Protein AF-A0A5C6N0I2-F1 (afdb_monomer_lite)

Sequence (112 aa):
MAVLLSQPNLTIRRCTTLNPATLLPTAEEGHQHNCLDEVSTKVLPRPDLNSTPQEPIQPGDYVWVKKFVRKRWNTPRWEGPYQVKAREQWRTLRKRLTACIGPATAEPRRNL

Organism: NCBI:txid433684

Foldseek 3Di:
DDPPPPDPPDDDDDPPPDDPVVPPQDPVNDDDDDPVVVCVVVVDDDPVDDPPDDDDDDQQDFDWDAQPDDPDPPDDGTDDRDGHHDPPPVVVVVVVVVVVCDPDPDDDDDDD

Secondary structure (DSSP, 8-state):
--GGG--TT-------S--GGGGSPPTTSS----HHHHHHHHHSPPTT---PPPPPPPTT-EEEEE-SS-SSTTS-SEEEEEEPPPSTTHHHHHHHHHHT------------

Radius of gyration: 34.79 Å; chains: 1; bounding box: 84×47×81 Å

Structure (mmCIF, N/CA/C/O backbone):
data_AF-A0A5C6N0I2-F1
#
_entry.id   AF-A0A5C6N0I2-F1
#
loop_
_atom_site.group_PDB
_atom_site.id
_atom_site.type_symbol
_atom_site.label_atom_id
_atom_site.label_alt_id
_atom_site.label_comp_id
_atom_site.label_asym_id
_atom_site.label_entity_id
_atom_site.label_seq_id
_atom_site.pdbx_PDB_ins_code
_atom_site.Cartn_x
_atom_site.Cartn_y
_atom_site.Cartn_z
_atom_site.occupancy
_atom_site.B_iso_or_equiv
_atom_site.auth_seq_id
_atom_site.auth_comp_id
_atom_site.auth_asym_id
_atom_site.auth_atom_id
_atom_site.pdbx_PDB_model_num
ATOM 1 N N . MET A 1 1 ? -20.407 2.125 53.741 1.00 44.25 1 MET A N 1
ATOM 2 C CA . MET A 1 1 ? -19.656 3.287 54.266 1.00 44.25 1 MET A CA 1
ATOM 3 C C . MET A 1 1 ? -18.413 3.487 53.408 1.00 44.25 1 MET A C 1
ATOM 5 O O . MET A 1 1 ? -17.631 2.555 53.298 1.00 44.25 1 MET A O 1
ATOM 9 N N . ALA A 1 2 ? -18.269 4.633 52.734 1.00 52.16 2 ALA A N 1
ATOM 10 C CA . ALA A 1 2 ? -17.194 4.898 51.769 1.00 52.16 2 ALA A CA 1
ATOM 11 C C . ALA A 1 2 ? -16.170 5.878 52.368 1.00 52.16 2 ALA A C 1
ATOM 13 O O . ALA A 1 2 ? -16.302 7.088 52.225 1.00 52.16 2 ALA A O 1
ATOM 14 N N . VAL A 1 3 ? -15.175 5.346 53.080 1.00 61.72 3 VAL A N 1
ATOM 15 C CA . VAL A 1 3 ? -14.186 6.138 53.844 1.00 61.72 3 VAL A CA 1
ATOM 16 C C . VAL A 1 3 ? -12.987 6.582 52.980 1.00 61.72 3 VAL A C 1
ATOM 18 O O . VAL A 1 3 ? -12.232 7.466 53.361 1.00 61.72 3 VAL A O 1
ATOM 21 N N . LEU A 1 4 ? -12.830 6.038 51.767 1.00 58.22 4 LEU A N 1
ATOM 22 C CA . LEU A 1 4 ? -11.678 6.317 50.890 1.00 58.22 4 LEU A CA 1
ATOM 23 C C . LEU A 1 4 ? -11.726 7.668 50.149 1.00 58.22 4 LEU A C 1
ATOM 25 O O . LEU A 1 4 ? -10.717 8.075 49.585 1.00 58.22 4 LEU A O 1
ATOM 29 N N . LEU A 1 5 ? -12.866 8.368 50.131 1.00 59.50 5 LEU A N 1
ATOM 30 C CA . LEU A 1 5 ? -13.071 9.555 49.280 1.00 59.50 5 LEU A CA 1
ATOM 31 C C . LEU A 1 5 ? -12.972 10.898 50.031 1.00 59.50 5 LEU A C 1
ATOM 33 O O . LEU A 1 5 ? -13.175 11.940 49.417 1.00 59.50 5 LEU A O 1
ATOM 37 N N . SER A 1 6 ? -12.692 10.895 51.341 1.00 63.66 6 SER A N 1
ATOM 38 C CA . SER A 1 6 ? -12.760 12.092 52.200 1.00 63.66 6 SER A CA 1
ATOM 39 C C . SER A 1 6 ? -11.398 12.656 52.628 1.00 63.66 6 SER A C 1
ATOM 41 O O . SER A 1 6 ? -11.333 13.430 53.582 1.00 63.66 6 SER A O 1
ATOM 43 N N . GLN A 1 7 ? -10.299 12.248 51.987 1.00 77.69 7 GLN A N 1
ATOM 44 C CA . GLN A 1 7 ? -8.968 12.756 52.330 1.00 77.69 7 GLN A CA 1
ATOM 45 C C . GLN A 1 7 ? -8.826 14.228 51.887 1.00 77.69 7 GLN A C 1
ATOM 47 O O . GLN A 1 7 ? -9.093 14.532 50.723 1.00 77.69 7 GLN A O 1
ATOM 52 N N . PRO A 1 8 ? -8.385 15.149 52.769 1.00 73.31 8 PRO A N 1
ATOM 53 C CA . PRO A 1 8 ? -8.402 16.596 52.511 1.00 73.31 8 PRO A CA 1
ATOM 54 C C . PRO A 1 8 ? -7.419 17.048 51.418 1.00 73.31 8 PRO A C 1
AT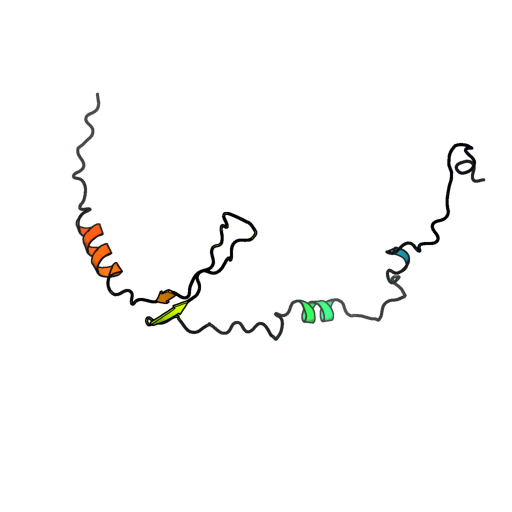OM 56 O O . PRO A 1 8 ? -7.509 18.170 50.929 1.00 73.31 8 PRO A O 1
ATOM 59 N N . ASN A 1 9 ? -6.488 16.181 51.023 1.00 79.69 9 ASN A N 1
ATOM 60 C CA 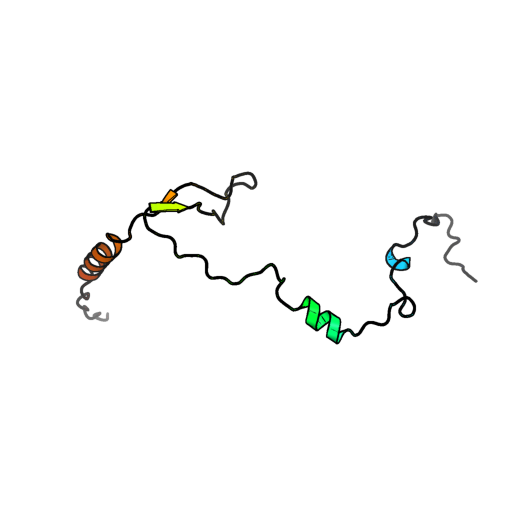. ASN A 1 9 ? -5.484 16.420 49.989 1.00 79.69 9 ASN A CA 1
ATOM 61 C C . ASN A 1 9 ? -5.829 15.788 48.624 1.00 79.69 9 ASN A C 1
ATOM 63 O O . ASN A 1 9 ? -5.001 15.845 47.718 1.00 79.69 9 ASN A O 1
ATOM 67 N N . LEU A 1 10 ? -7.017 15.192 48.454 1.00 75.25 10 LEU A N 1
ATOM 68 C CA . LEU A 1 10 ? -7.466 14.617 47.181 1.00 75.25 10 LEU A CA 1
ATOM 69 C C . LEU A 1 10 ? -8.702 15.355 46.654 1.00 75.25 10 LEU A C 1
ATOM 71 O O . LEU A 1 10 ? -9.770 15.331 47.259 1.00 75.25 10 LEU A O 1
ATOM 75 N N . THR A 1 11 ? -8.580 15.986 45.486 1.00 72.88 11 THR A N 1
ATOM 76 C CA . THR A 1 11 ? -9.696 16.650 44.799 1.00 72.88 11 THR A CA 1
ATOM 77 C C . THR A 1 11 ? -10.280 15.735 43.725 1.00 72.88 11 THR A C 1
ATOM 79 O O . THR A 1 11 ? -9.812 15.670 42.590 1.00 72.88 11 THR A O 1
ATOM 82 N N . ILE A 1 12 ? -11.344 15.012 44.073 1.00 74.62 12 ILE A N 1
ATOM 83 C CA . ILE A 1 12 ? -12.061 14.158 43.120 1.00 74.62 12 ILE A CA 1
ATOM 84 C C . ILE A 1 12 ? -13.021 15.033 42.316 1.00 74.62 12 ILE A C 1
ATOM 86 O O . ILE A 1 12 ? -14.079 15.435 42.800 1.00 74.62 12 ILE A O 1
ATOM 90 N N . ARG A 1 13 ? -12.662 15.338 41.068 1.00 75.69 13 ARG A N 1
ATOM 91 C CA . ARG A 1 13 ? -13.576 15.988 40.123 1.00 75.69 13 ARG A CA 1
ATOM 92 C C . ARG A 1 13 ? -14.322 14.919 39.338 1.00 75.69 13 ARG A C 1
ATOM 94 O O . ARG A 1 13 ? -13.710 14.011 38.783 1.00 75.69 13 ARG A O 1
ATOM 101 N N . ARG A 1 14 ? -15.648 15.037 39.257 1.00 72.56 14 ARG A N 1
ATOM 102 C CA . ARG A 1 14 ? -16.434 14.221 38.327 1.00 72.56 14 ARG A CA 1
ATOM 103 C C . ARG A 1 14 ? -16.140 14.709 36.912 1.00 72.56 14 ARG A C 1
ATOM 105 O O . ARG A 1 14 ? -16.449 15.854 36.587 1.00 72.56 14 ARG A O 1
ATOM 112 N N . CYS A 1 15 ? -15.529 13.863 36.090 1.00 69.56 15 CYS A N 1
ATOM 113 C CA . CYS A 1 15 ? -15.460 14.112 34.657 1.00 69.56 15 CYS A CA 1
ATOM 114 C C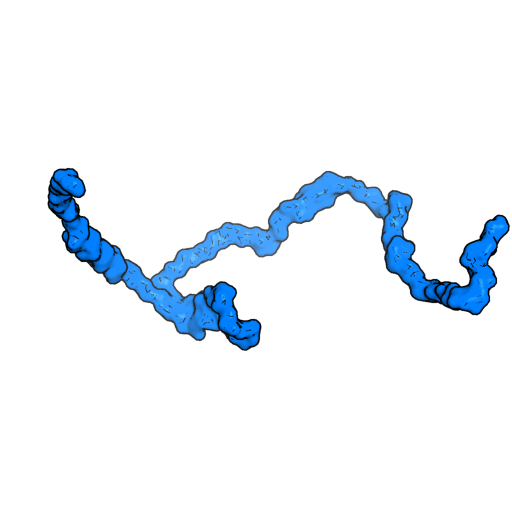 . CYS A 1 15 ? -16.889 14.112 34.102 1.00 69.56 15 CYS A C 1
ATOM 116 O O . CYS A 1 15 ? -17.617 13.138 34.269 1.00 69.56 15 CYS A O 1
ATOM 118 N N . THR A 1 16 ? -17.297 15.214 33.477 1.00 70.44 16 THR A N 1
ATOM 119 C CA . THR A 1 16 ? -18.556 15.305 32.717 1.00 70.44 16 THR A CA 1
ATOM 120 C C . THR A 1 16 ? -18.421 14.686 31.329 1.00 70.44 16 THR A C 1
ATOM 122 O O . THR A 1 16 ? -19.422 14.402 30.676 1.00 70.44 16 THR A O 1
ATOM 125 N N . THR A 1 17 ? -17.184 14.451 30.883 1.00 79.81 17 THR A N 1
ATOM 126 C CA . THR A 1 17 ? -16.878 13.655 29.700 1.00 79.81 17 THR A CA 1
ATOM 127 C C . THR A 1 17 ? -17.287 12.213 29.970 1.00 79.81 17 THR A C 1
ATOM 129 O O . THR A 1 17 ? -16.701 11.547 30.827 1.00 79.81 17 THR A O 1
ATOM 132 N N . LEU A 1 18 ? -18.304 11.743 29.248 1.00 79.06 18 LEU A N 1
ATOM 133 C CA . LEU A 1 18 ? -18.693 10.337 29.244 1.00 79.06 18 LEU A CA 1
ATOM 134 C C . LEU A 1 18 ? -17.471 9.474 28.915 1.00 79.06 18 LEU A C 1
ATOM 136 O O . LEU A 1 18 ? -16.682 9.814 28.030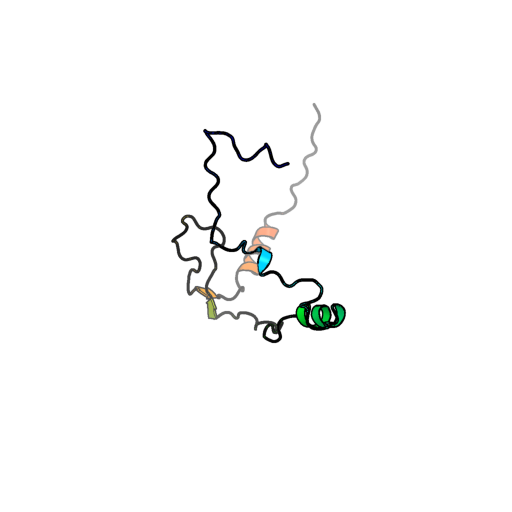 1.00 79.06 18 LEU A O 1
ATOM 140 N N . ASN A 1 19 ? -17.315 8.354 29.621 1.00 77.75 19 ASN A N 1
ATOM 141 C CA . ASN A 1 19 ? -16.302 7.371 29.260 1.00 77.75 19 ASN A CA 1
ATOM 142 C C . ASN A 1 19 ? -16.621 6.887 27.831 1.00 77.75 19 ASN A C 1
ATOM 144 O O . ASN A 1 19 ? -17.735 6.412 27.606 1.00 77.75 19 ASN A O 1
ATOM 148 N N . PRO A 1 20 ? -15.700 6.986 26.861 1.00 82.50 20 PRO A N 1
ATOM 149 C CA . PRO A 1 20 ? -15.964 6.540 25.493 1.00 82.50 20 PRO A CA 1
ATOM 150 C C . PRO A 1 20 ? -16.332 5.050 25.418 1.00 82.50 20 PRO A C 1
ATOM 152 O O . PRO A 1 20 ? -17.066 4.652 24.521 1.00 82.50 20 PRO A O 1
ATOM 155 N N . ALA A 1 21 ? -15.905 4.234 26.391 1.00 80.56 21 ALA A N 1
ATOM 156 C CA . ALA A 1 21 ? -16.298 2.828 26.483 1.00 80.56 21 ALA A CA 1
ATOM 157 C C . ALA A 1 21 ? -17.793 2.626 26.795 1.00 80.56 21 ALA A C 1
ATOM 159 O O . ALA A 1 21 ? -18.329 1.566 26.499 1.00 80.56 21 ALA A O 1
ATOM 160 N N . THR A 1 22 ? -18.480 3.636 27.342 1.00 80.25 22 THR A N 1
ATOM 161 C CA . THR A 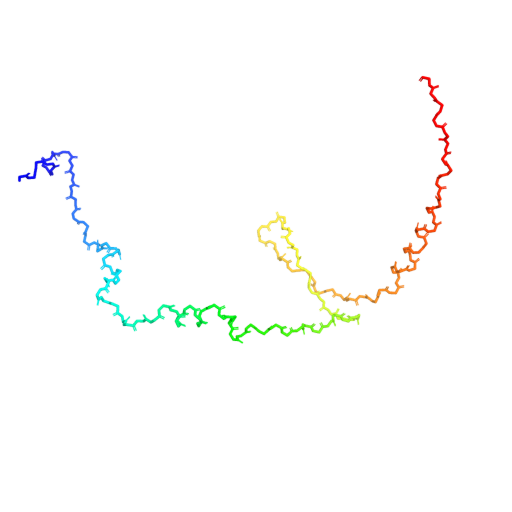1 22 ? -19.939 3.594 27.574 1.00 80.25 22 THR A CA 1
ATOM 162 C C . THR A 1 22 ? -20.751 3.688 26.279 1.00 80.25 22 THR A C 1
ATOM 164 O O . THR A 1 22 ? -21.958 3.506 26.320 1.00 80.25 22 THR A O 1
ATOM 167 N N . LEU A 1 23 ? -20.112 3.990 25.143 1.00 80.31 23 LEU A N 1
ATOM 168 C CA . LEU A 1 23 ? -20.745 3.993 23.819 1.00 80.31 23 LEU A CA 1
ATOM 169 C C . LEU A 1 23 ? -20.537 2.674 23.063 1.00 80.31 23 LEU A C 1
ATOM 171 O O . LEU A 1 23 ? -20.980 2.547 21.923 1.00 80.31 23 LEU A O 1
ATOM 175 N N . LEU A 1 24 ? -19.820 1.713 23.654 1.00 82.06 24 LEU A N 1
ATOM 176 C CA . LEU A 1 24 ? -19.696 0.390 23.061 1.00 82.06 24 LEU A CA 1
ATOM 177 C C . LEU A 1 24 ? -21.047 -0.325 23.184 1.00 82.06 24 LEU A C 1
ATOM 179 O O . LEU A 1 24 ? -21.601 -0.341 24.285 1.00 82.06 24 LEU A O 1
ATOM 183 N N . PRO A 1 25 ? -21.565 -0.922 22.096 1.00 80.19 25 PRO A N 1
ATOM 184 C CA . PRO A 1 25 ? -22.806 -1.676 22.150 1.00 80.19 25 PRO A CA 1
ATOM 185 C C . PRO A 1 25 ? -22.723 -2.762 23.219 1.00 80.19 25 PRO A C 1
ATOM 187 O O . PRO A 1 25 ? -21.750 -3.524 23.276 1.00 80.19 25 PRO A O 1
ATOM 190 N N . THR A 1 26 ? -23.739 -2.831 24.072 1.00 76.56 26 THR A N 1
ATOM 191 C CA . THR A 1 26 ? -23.900 -3.963 24.984 1.00 76.56 26 THR A CA 1
ATOM 192 C C . THR A 1 26 ? -24.267 -5.226 24.193 1.00 76.56 26 THR A C 1
ATOM 194 O O . THR A 1 26 ? -24.705 -5.146 23.047 1.00 76.56 26 THR A O 1
ATOM 197 N N . ALA A 1 27 ? -24.090 -6.416 24.780 1.00 71.44 27 ALA A N 1
ATOM 198 C CA . ALA A 1 27 ? -24.399 -7.684 24.099 1.00 71.44 27 ALA A CA 1
ATOM 199 C C . ALA A 1 27 ? -25.871 -7.792 23.638 1.00 71.44 27 ALA A C 1
ATOM 201 O O . ALA A 1 27 ? -26.172 -8.550 22.721 1.00 71.44 27 ALA A O 1
ATOM 202 N N . GLU A 1 28 ? -26.758 -7.011 24.258 1.00 71.12 28 GLU A N 1
ATOM 203 C CA . GLU A 1 28 ? -28.193 -6.927 23.967 1.00 71.12 28 GLU A CA 1
ATOM 204 C C . GLU A 1 28 ? -28.519 -5.838 22.917 1.00 71.12 28 GLU A C 1
ATOM 206 O O . GLU A 1 28 ? -29.559 -5.896 22.271 1.00 71.12 28 GLU A O 1
ATOM 211 N N . GLU A 1 29 ? -27.625 -4.865 22.693 1.00 71.31 29 GLU A N 1
ATOM 212 C CA . GLU A 1 29 ? -27.783 -3.751 21.732 1.00 71.31 29 GLU A CA 1
ATOM 213 C C . GLU A 1 29 ? -27.179 -4.058 20.347 1.00 71.31 29 GLU A C 1
ATOM 215 O O . GLU A 1 29 ? -26.800 -3.166 19.583 1.00 71.31 29 GLU A O 1
ATOM 220 N N . GLY A 1 30 ? -27.083 -5.341 20.002 1.00 70.00 30 GLY A N 1
ATOM 221 C CA . GLY A 1 30 ? -26.637 -5.809 18.696 1.00 70.00 30 GLY A CA 1
ATOM 222 C C . GLY A 1 30 ? -27.805 -6.114 17.761 1.00 70.00 30 GLY A C 1
ATOM 223 O O . GLY A 1 30 ? -28.830 -6.651 18.170 1.00 70.00 30 GLY A O 1
ATOM 224 N N . HIS A 1 31 ? -27.630 -5.851 16.467 1.00 74.75 31 HIS A N 1
ATOM 225 C CA . HIS A 1 31 ? -28.476 -6.497 15.465 1.00 74.75 31 HIS A CA 1
ATOM 226 C C . HIS A 1 31 ? -28.077 -7.978 15.386 1.00 74.75 31 HIS A C 1
ATOM 228 O O . HIS A 1 31 ? -26.883 -8.300 15.448 1.00 74.75 31 HIS A O 1
ATOM 234 N N . GLN A 1 32 ? -29.057 -8.876 15.244 1.00 78.69 32 GLN A N 1
ATOM 235 C CA . GLN A 1 32 ? -28.794 -10.296 15.015 1.00 78.69 32 GLN A CA 1
ATOM 236 C C . GLN A 1 32 ? -27.924 -10.434 13.760 1.00 78.69 32 GLN A C 1
ATOM 238 O O . GLN A 1 32 ? -28.373 -10.150 12.652 1.00 78.69 32 GLN A O 1
ATOM 243 N N . HIS A 1 33 ? -26.673 -10.849 13.940 1.00 73.50 33 HIS A N 1
ATOM 244 C CA . HIS A 1 33 ? -25.737 -11.073 12.848 1.00 73.50 33 HIS A CA 1
ATOM 245 C C . HIS A 1 33 ? -25.196 -12.495 12.935 1.00 73.50 33 HIS A C 1
ATOM 247 O O . HIS A 1 33 ? -24.947 -13.022 14.020 1.00 73.50 33 HIS A O 1
ATOM 253 N N . ASN A 1 34 ? -25.028 -13.130 11.780 1.00 86.31 34 ASN A N 1
ATOM 254 C CA . ASN A 1 34 ? -24.347 -14.408 11.689 1.00 86.31 34 ASN A CA 1
ATOM 255 C C . ASN A 1 34 ? -22.863 -14.136 11.442 1.00 86.31 34 ASN A C 1
ATOM 257 O O . ASN A 1 34 ? -22.467 -13.732 10.347 1.00 86.31 34 ASN A O 1
ATOM 261 N N . CYS A 1 35 ? -22.037 -14.353 12.466 1.00 83.12 35 CYS A N 1
ATOM 262 C CA . CYS A 1 35 ? -20.598 -14.105 12.397 1.00 83.12 35 CYS A CA 1
ATOM 263 C C . CYS A 1 35 ? -19.925 -14.842 11.229 1.00 83.12 35 CYS A C 1
ATOM 265 O O . CYS A 1 35 ? -18.947 -14.343 10.680 1.00 83.12 35 CYS A O 1
ATOM 267 N N . LEU A 1 36 ? -20.443 -16.009 10.830 1.00 88.69 36 LEU A N 1
ATOM 268 C CA . LEU A 1 36 ? -19.888 -16.781 9.718 1.00 88.69 36 LEU A CA 1
ATOM 269 C C . LEU A 1 36 ? -20.134 -16.102 8.363 1.00 88.69 36 LEU A C 1
ATOM 271 O O . LEU A 1 36 ? -19.229 -16.073 7.528 1.00 88.69 36 LEU A O 1
ATOM 275 N N . ASP A 1 37 ? -21.308 -15.501 8.169 1.00 85.94 37 ASP A N 1
ATOM 276 C CA . ASP A 1 37 ? -21.673 -14.824 6.917 1.00 85.94 37 ASP A CA 1
ATOM 277 C C . ASP A 1 37 ? -20.872 -13.526 6.731 1.00 85.94 37 ASP A C 1
ATOM 279 O O . ASP A 1 37 ? -20.364 -13.234 5.643 1.00 85.94 37 ASP A O 1
ATOM 283 N N . GLU A 1 38 ? -20.679 -12.773 7.818 1.00 85.25 38 GLU A N 1
ATOM 284 C CA . GLU A 1 38 ? -19.817 -11.587 7.829 1.00 85.25 38 GLU A CA 1
ATOM 285 C C . GLU A 1 38 ? -18.369 -11.954 7.497 1.00 85.25 38 GLU A C 1
ATOM 287 O O . GLU A 1 38 ? -17.756 -11.344 6.620 1.00 85.25 38 GLU A O 1
ATOM 292 N N . VAL A 1 39 ? -17.819 -12.991 8.136 1.00 87.81 39 VAL A N 1
ATOM 293 C CA . VAL A 1 39 ? -16.456 -13.463 7.845 1.00 87.81 39 VAL A CA 1
ATOM 294 C C . VAL A 1 39 ? -16.332 -13.879 6.382 1.00 87.81 39 VAL A C 1
ATOM 296 O O . VAL A 1 39 ? -15.397 -13.444 5.709 1.00 87.81 39 VAL A O 1
ATOM 299 N N . SER A 1 40 ? -17.293 -14.642 5.858 1.00 85.62 40 SER A N 1
ATOM 300 C CA . SER A 1 40 ? -17.302 -15.039 4.448 1.00 85.62 40 SER A CA 1
ATOM 301 C C . SER A 1 40 ? -17.283 -13.826 3.516 1.00 85.62 40 SER A C 1
ATOM 303 O O . SER A 1 40 ? -16.577 -13.830 2.514 1.00 85.62 40 SER A O 1
ATOM 305 N N . THR A 1 41 ? -18.003 -12.758 3.856 1.00 81.94 41 THR A N 1
ATOM 306 C CA . THR A 1 41 ? -18.064 -11.540 3.037 1.00 81.94 41 THR A CA 1
ATOM 307 C C . THR A 1 41 ? -16.776 -10.718 3.119 1.00 81.94 41 THR A C 1
ATOM 309 O O . THR A 1 41 ? -16.305 -10.187 2.114 1.00 81.94 41 THR A O 1
ATOM 312 N N . LYS A 1 42 ? -16.188 -10.591 4.313 1.00 83.00 42 LYS A N 1
ATOM 313 C CA . LYS A 1 42 ? -15.033 -9.711 4.573 1.00 83.00 42 LYS A CA 1
ATOM 314 C C . LYS A 1 42 ? -13.689 -10.334 4.196 1.00 83.00 42 LYS A C 1
ATOM 316 O O . LYS A 1 42 ? -12.735 -9.593 3.973 1.00 83.00 42 LYS A O 1
ATOM 321 N N . VAL A 1 43 ? -13.595 -11.664 4.162 1.00 85.88 43 VAL A N 1
ATOM 322 C CA . VAL A 1 43 ? -12.355 -12.387 3.821 1.00 85.88 43 VAL A CA 1
ATOM 323 C C . VAL A 1 43 ? -12.132 -12.460 2.309 1.00 85.88 43 VAL A C 1
ATOM 325 O O . VAL A 1 43 ? -11.006 -12.684 1.860 1.00 85.88 43 VAL A O 1
ATOM 328 N N . LEU A 1 44 ? -13.173 -12.224 1.507 1.00 81.00 44 LEU A N 1
ATOM 329 C CA . LEU A 1 44 ? -13.016 -12.136 0.063 1.00 81.00 44 LEU A CA 1
ATOM 330 C C . LEU A 1 44 ? -12.093 -10.967 -0.318 1.00 81.00 44 LEU A C 1
ATOM 332 O O . LEU A 1 44 ? -12.179 -9.883 0.272 1.00 81.00 44 LEU A O 1
ATOM 336 N N . PRO A 1 45 ? -11.225 -11.156 -1.331 1.00 80.38 45 PRO A N 1
ATOM 337 C CA . PRO A 1 45 ? -10.538 -10.046 -1.964 1.00 80.38 45 PRO A CA 1
ATOM 338 C C . PRO A 1 45 ? -11.551 -8.972 -2.351 1.00 80.38 45 PRO A C 1
ATOM 340 O O . PRO A 1 45 ? -12.636 -9.278 -2.849 1.00 80.38 45 PRO A O 1
ATOM 343 N N . ARG A 1 46 ? -11.194 -7.708 -2.112 1.00 78.31 46 ARG A N 1
ATOM 344 C CA . ARG A 1 46 ? -12.030 -6.573 -2.506 1.00 78.31 46 ARG A CA 1
ATOM 345 C C . ARG A 1 46 ? -12.404 -6.741 -3.988 1.00 78.31 46 ARG A C 1
ATOM 347 O O . ARG A 1 46 ? -11.506 -7.055 -4.763 1.00 78.31 46 ARG A O 1
ATOM 354 N N . PRO A 1 47 ? -13.662 -6.526 -4.402 1.00 76.81 47 PRO A N 1
ATOM 355 C CA . PRO A 1 47 ? -14.071 -6.727 -5.797 1.00 76.81 47 PRO A CA 1
ATOM 356 C C . PRO A 1 47 ? -13.269 -5.865 -6.786 1.00 76.81 47 PRO A C 1
ATOM 358 O O . PRO A 1 47 ? -13.101 -6.236 -7.940 1.00 76.81 47 PRO A O 1
ATOM 361 N N . ASP A 1 48 ? -12.711 -4.750 -6.311 1.00 77.81 48 ASP A N 1
ATOM 362 C CA . ASP A 1 48 ? -11.835 -3.860 -7.082 1.00 77.81 48 ASP A CA 1
ATOM 363 C C . ASP A 1 48 ? -10.415 -4.432 -7.287 1.00 77.81 48 ASP A C 1
ATOM 365 O O . ASP A 1 48 ? -9.622 -3.905 -8.069 1.00 77.81 48 ASP A O 1
ATOM 369 N N . LEU A 1 49 ? -10.051 -5.488 -6.552 1.00 76.38 49 LEU A N 1
ATOM 370 C CA . LEU A 1 49 ? -8.743 -6.128 -6.596 1.00 76.38 49 LEU A CA 1
ATOM 371 C C . LEU A 1 49 ? -8.730 -7.211 -7.679 1.00 76.38 49 LEU A C 1
ATOM 373 O O . LEU A 1 49 ? -8.800 -8.406 -7.402 1.00 76.38 49 LEU A O 1
ATOM 377 N N . ASN A 1 50 ? -8.598 -6.783 -8.930 1.00 70.75 50 ASN A N 1
ATOM 378 C CA . ASN A 1 50 ? -8.367 -7.698 -10.040 1.00 70.75 50 ASN A CA 1
ATOM 379 C C . ASN A 1 50 ? -6.910 -8.180 -10.038 1.00 70.75 50 ASN A C 1
ATOM 381 O O . ASN A 1 50 ? -5.978 -7.386 -10.155 1.00 70.75 50 ASN A O 1
ATOM 385 N N . SER A 1 51 ? -6.701 -9.497 -9.969 1.00 65.50 51 SER A N 1
ATOM 386 C CA . SER A 1 51 ? -5.394 -10.142 -10.167 1.00 65.50 51 SER A CA 1
ATOM 387 C C . SER A 1 51 ? -5.032 -10.288 -11.650 1.00 65.50 51 SER A C 1
ATOM 389 O O . SER A 1 51 ? -4.333 -11.225 -12.036 1.00 65.50 51 SER A O 1
ATOM 391 N N . THR A 1 52 ? -5.515 -9.384 -12.506 1.00 71.94 52 THR A N 1
ATOM 392 C CA . THR A 1 52 ? -5.191 -9.415 -13.932 1.00 71.94 52 THR A CA 1
ATOM 393 C C . THR A 1 52 ? -3.685 -9.229 -14.096 1.00 71.94 52 THR A C 1
ATOM 395 O O . THR A 1 52 ? -3.157 -8.214 -13.627 1.00 71.94 52 THR A O 1
ATOM 398 N N . PRO A 1 53 ? -2.978 -10.179 -14.734 1.00 70.94 53 PRO A N 1
ATOM 399 C CA . PRO A 1 53 ? -1.568 -10.015 -15.036 1.00 70.94 53 PRO A CA 1
ATOM 400 C C . PRO A 1 53 ? -1.378 -8.722 -15.827 1.00 70.94 53 PRO A C 1
ATOM 402 O O . PRO A 1 53 ? -2.014 -8.525 -16.861 1.00 70.94 53 PRO A O 1
ATOM 405 N N . GLN A 1 54 ? -0.537 -7.825 -15.321 1.00 73.50 54 GLN A N 1
ATOM 406 C CA . GLN A 1 54 ? -0.177 -6.621 -16.057 1.00 73.50 54 GLN A CA 1
ATOM 407 C C . GLN A 1 54 ? 0.600 -7.024 -17.317 1.00 73.50 54 GLN A C 1
ATOM 409 O O . GLN A 1 54 ? 1.396 -7.968 -17.270 1.00 73.50 54 GLN A O 1
ATOM 414 N N . GLU A 1 55 ? 0.371 -6.327 -18.434 1.00 81.12 55 GLU A N 1
ATOM 415 C CA . GLU A 1 55 ? 1.096 -6.612 -19.672 1.00 81.12 55 GLU A CA 1
ATOM 416 C C . GLU A 1 55 ? 2.616 -6.540 -19.445 1.00 81.12 55 GLU A C 1
ATOM 418 O O . GLU A 1 55 ? 3.102 -5.669 -18.709 1.00 81.12 55 GLU A O 1
ATOM 423 N N . PRO A 1 56 ? 3.387 -7.471 -20.033 1.00 83.81 56 PRO A N 1
ATOM 424 C CA . PRO A 1 56 ? 4.831 -7.468 -19.892 1.00 83.81 56 PRO A CA 1
ATOM 425 C C . PRO A 1 56 ? 5.421 -6.206 -20.525 1.00 83.81 56 PRO A C 1
ATOM 427 O O . PRO A 1 56 ? 5.094 -5.857 -21.656 1.00 83.81 56 PRO A O 1
ATOM 430 N N . ILE A 1 57 ? 6.341 -5.570 -19.802 1.00 86.25 57 ILE A N 1
ATOM 431 C CA . ILE A 1 57 ? 7.043 -4.359 -20.239 1.00 86.25 57 ILE A CA 1
ATOM 432 C C . ILE A 1 57 ? 7.881 -4.664 -21.489 1.00 86.25 57 ILE A C 1
ATOM 434 O O . ILE A 1 57 ? 8.691 -5.598 -21.482 1.00 86.25 57 ILE A O 1
ATOM 438 N N . GLN A 1 58 ? 7.721 -3.856 -22.535 1.00 86.69 58 GLN A N 1
ATOM 439 C CA . GLN A 1 58 ? 8.413 -3.994 -23.812 1.00 86.69 58 GLN A CA 1
ATOM 440 C C . GLN A 1 58 ? 9.606 -3.030 -23.931 1.00 86.69 58 GLN A C 1
ATOM 442 O O . GLN A 1 58 ? 9.645 -1.967 -23.302 1.00 86.69 58 GLN A O 1
ATOM 447 N N . PRO A 1 59 ? 10.624 -3.363 -24.746 1.00 91.25 59 PRO A N 1
ATOM 448 C CA . PRO A 1 59 ? 11.636 -2.394 -25.147 1.00 91.25 59 PRO A CA 1
ATOM 449 C C . PRO A 1 59 ? 10.988 -1.182 -25.828 1.00 91.25 59 PRO A C 1
ATOM 451 O O . PRO A 1 59 ? 10.205 -1.339 -26.757 1.00 91.25 59 PRO A O 1
ATOM 454 N N . GLY A 1 60 ? 11.348 0.022 -25.390 1.00 88.69 60 GLY A N 1
ATOM 455 C CA . GLY A 1 60 ? 10.754 1.278 -25.849 1.00 88.69 60 GLY A CA 1
ATOM 456 C C . GLY A 1 60 ? 9.804 1.921 -24.838 1.00 88.69 60 GLY A C 1
ATOM 457 O O . GLY A 1 60 ? 9.652 3.141 -24.888 1.00 88.69 60 GLY A O 1
ATOM 458 N N . ASP A 1 61 ? 9.266 1.151 -23.887 1.00 90.94 61 ASP A N 1
ATOM 459 C CA . ASP A 1 61 ? 8.372 1.660 -22.844 1.00 90.94 61 ASP A CA 1
ATOM 460 C C . ASP A 1 61 ? 9.088 2.614 -21.883 1.00 90.94 61 ASP A C 1
ATOM 462 O O . ASP A 1 61 ? 10.276 2.456 -21.575 1.00 90.94 61 ASP A O 1
ATOM 466 N N . TYR A 1 62 ? 8.338 3.583 -21.356 1.00 92.44 62 TYR A N 1
ATOM 467 C CA . TYR A 1 62 ? 8.796 4.477 -20.298 1.00 92.44 62 TYR A CA 1
ATOM 468 C C . TYR A 1 62 ? 8.357 3.966 -18.928 1.00 92.44 62 TYR A C 1
ATOM 470 O O . TYR A 1 62 ? 7.171 3.774 -18.667 1.00 92.44 62 TYR A O 1
ATOM 478 N N . VAL A 1 63 ? 9.319 3.798 -18.022 1.00 90.38 63 VAL A N 1
ATOM 479 C CA . VAL A 1 63 ? 9.090 3.281 -16.670 1.00 90.38 63 VAL A CA 1
ATOM 480 C C . VAL A 1 63 ? 9.634 4.225 -15.605 1.00 90.38 63 VAL A C 1
ATOM 482 O O . VAL A 1 63 ? 10.649 4.899 -15.789 1.00 90.38 63 VAL A O 1
ATOM 485 N N . TRP A 1 64 ? 8.971 4.237 -14.453 1.00 93.06 64 TRP A N 1
ATOM 486 C CA . TRP A 1 64 ? 9.450 4.902 -13.246 1.00 93.06 64 TRP A CA 1
ATOM 487 C C . TRP A 1 64 ? 10.040 3.869 -12.292 1.00 93.06 64 TRP A C 1
ATOM 489 O O . TRP A 1 64 ? 9.441 2.824 -12.039 1.00 93.06 64 TRP A O 1
ATOM 499 N N . VAL A 1 65 ? 11.207 4.164 -11.724 1.00 89.50 65 VAL A N 1
ATOM 500 C CA . VAL A 1 65 ? 11.905 3.260 -10.804 1.00 89.50 65 VAL A CA 1
ATOM 501 C C . VAL A 1 65 ? 11.714 3.740 -9.371 1.00 89.50 65 VAL A C 1
ATOM 503 O O . VAL A 1 65 ? 12.038 4.875 -9.024 1.00 89.50 65 VAL A O 1
ATOM 506 N N . LYS A 1 66 ? 11.195 2.861 -8.510 1.00 88.44 66 LYS A N 1
ATOM 507 C CA . LYS A 1 66 ? 10.989 3.142 -7.086 1.00 88.44 66 LYS A CA 1
ATOM 508 C C . LYS A 1 66 ? 12.273 2.897 -6.296 1.00 88.44 66 LYS A C 1
ATOM 510 O O . LYS A 1 66 ? 12.724 1.760 -6.169 1.00 88.44 66 LYS A O 1
ATOM 515 N N . LYS A 1 67 ? 12.816 3.931 -5.658 1.00 87.25 67 LYS A N 1
ATOM 516 C CA . LYS A 1 67 ? 13.877 3.795 -4.654 1.00 87.25 67 LYS A CA 1
ATOM 517 C C . LYS A 1 67 ? 13.298 3.368 -3.308 1.00 87.25 67 LYS A C 1
ATOM 519 O O . LYS A 1 67 ? 12.598 4.120 -2.623 1.00 87.25 67 LYS A O 1
ATOM 524 N N . PHE A 1 68 ? 13.579 2.133 -2.906 1.00 84.06 68 PHE A N 1
ATOM 525 C CA . PHE A 1 68 ? 13.095 1.598 -1.630 1.00 84.06 68 PHE A CA 1
ATOM 526 C C . PHE A 1 68 ? 13.790 2.258 -0.437 1.00 84.06 68 PHE A C 1
ATOM 528 O O . PHE A 1 68 ? 13.103 2.719 0.481 1.00 84.06 68 PHE A O 1
ATOM 535 N N . VAL A 1 69 ? 15.116 2.393 -0.517 1.00 85.12 69 VAL A N 1
ATOM 536 C CA . VAL A 1 69 ? 15.948 3.095 0.467 1.00 85.12 69 VAL A CA 1
ATOM 537 C C . VAL A 1 69 ? 16.049 4.569 0.084 1.00 85.12 69 VAL A C 1
ATOM 539 O O . VAL A 1 69 ? 16.461 4.903 -1.027 1.00 85.12 69 VAL A O 1
ATOM 542 N N . ARG A 1 70 ? 15.668 5.457 1.008 1.00 80.81 70 ARG A N 1
ATOM 543 C CA . ARG A 1 70 ? 15.750 6.913 0.826 1.00 80.81 70 ARG A CA 1
ATOM 544 C C . ARG A 1 70 ? 16.849 7.473 1.719 1.00 80.81 70 ARG A C 1
ATOM 546 O O . ARG A 1 70 ? 16.965 7.059 2.866 1.00 80.81 70 ARG A O 1
ATOM 553 N N . LYS A 1 71 ? 17.616 8.446 1.217 1.00 82.06 71 LYS A N 1
ATOM 554 C CA . LYS A 1 71 ? 18.605 9.167 2.040 1.00 82.06 71 LYS A CA 1
ATOM 555 C C . LYS A 1 71 ? 17.943 10.167 2.992 1.00 82.06 71 LYS A C 1
ATOM 557 O O . LYS A 1 71 ? 18.474 10.436 4.059 1.00 82.06 71 LYS A O 1
ATOM 562 N N . ARG A 1 72 ? 16.810 10.749 2.585 1.00 88.31 72 ARG A N 1
ATOM 563 C CA . ARG A 1 72 ? 16.037 11.744 3.340 1.00 88.31 72 ARG A CA 1
ATOM 564 C C . ARG A 1 72 ? 14.543 11.448 3.193 1.00 88.31 72 ARG A C 1
ATOM 566 O O . ARG A 1 72 ? 14.112 10.906 2.178 1.00 88.31 72 ARG A O 1
ATOM 573 N N . TRP A 1 73 ? 13.745 11.802 4.197 1.00 85.62 73 TRP A N 1
ATOM 574 C CA . TRP A 1 73 ? 12.304 11.516 4.200 1.00 85.62 73 TRP A CA 1
ATOM 575 C C . TRP A 1 73 ? 11.557 12.258 3.078 1.00 85.62 73 TRP A C 1
ATOM 577 O O . TRP A 1 73 ? 10.687 11.676 2.431 1.00 85.62 73 TRP A O 1
ATOM 587 N N . ASN A 1 74 ? 11.976 13.497 2.796 1.00 87.81 74 ASN A N 1
ATOM 588 C CA . ASN A 1 74 ? 11.354 14.387 1.814 1.00 87.81 74 ASN A CA 1
ATOM 589 C C . ASN A 1 74 ? 11.900 14.231 0.376 1.00 87.81 74 ASN A C 1
ATOM 591 O O . ASN A 1 74 ? 11.628 15.054 -0.489 1.00 87.81 74 ASN A O 1
ATOM 595 N N . THR A 1 75 ? 12.716 13.212 0.085 1.00 86.81 75 THR A N 1
ATOM 596 C CA . THR A 1 75 ? 13.142 12.968 -1.306 1.00 86.81 75 THR A CA 1
ATOM 597 C C . THR A 1 75 ? 12.097 12.140 -2.058 1.00 86.81 75 THR A C 1
ATOM 599 O O . THR A 1 75 ? 11.596 11.160 -1.481 1.00 86.81 75 THR A O 1
ATOM 602 N N . PRO A 1 76 ? 11.797 12.478 -3.331 1.00 89.31 76 PRO A N 1
ATOM 603 C CA . PRO A 1 76 ? 10.857 11.722 -4.147 1.00 89.31 76 PRO A CA 1
ATOM 604 C C . PRO A 1 76 ? 11.323 10.274 -4.276 1.00 89.31 76 PRO A C 1
ATOM 606 O O . PRO A 1 76 ? 12.516 9.975 -4.343 1.00 89.31 76 PRO A O 1
ATOM 609 N N . ARG A 1 77 ? 10.359 9.352 -4.249 1.00 90.25 77 ARG A N 1
ATOM 610 C CA . ARG A 1 77 ? 10.650 7.915 -4.265 1.00 90.25 77 ARG A CA 1
ATOM 611 C C . ARG A 1 77 ? 10.800 7.358 -5.671 1.00 90.25 77 ARG A C 1
ATOM 613 O O . ARG A 1 77 ? 11.459 6.342 -5.852 1.00 90.25 77 ARG A O 1
ATOM 620 N N . TRP A 1 78 ? 10.128 7.983 -6.619 1.00 91.69 78 TRP A N 1
ATOM 621 C CA . TRP A 1 78 ? 10.079 7.553 -8.000 1.00 91.69 78 TRP A CA 1
ATOM 622 C C . TRP A 1 78 ? 11.049 8.401 -8.805 1.00 91.69 78 TRP A C 1
ATOM 624 O O . TRP A 1 78 ? 11.009 9.627 -8.724 1.00 91.69 78 TRP A O 1
ATOM 634 N N . GLU A 1 79 ? 11.920 7.736 -9.551 1.00 90.44 79 GLU A N 1
ATOM 635 C CA . GLU A 1 79 ? 12.857 8.368 -10.472 1.00 90.44 79 GLU A CA 1
ATOM 636 C C . GLU A 1 79 ? 12.522 7.968 -11.900 1.00 90.44 79 GLU A C 1
ATOM 638 O O . GLU A 1 79 ? 12.148 6.819 -12.153 1.00 90.44 79 GLU A O 1
ATOM 643 N N . GLY A 1 80 ? 12.662 8.913 -12.824 1.00 87.62 80 GLY A N 1
ATOM 644 C CA . GLY A 1 80 ? 12.370 8.692 -14.231 1.00 87.62 80 GLY A CA 1
ATOM 645 C C . GLY A 1 80 ? 11.695 9.895 -14.891 1.00 87.62 80 GLY A C 1
ATOM 646 O O . GLY A 1 80 ? 11.757 11.003 -14.349 1.00 87.62 80 GLY A O 1
ATOM 647 N N . PRO A 1 81 ? 11.067 9.673 -16.059 1.00 91.56 81 PRO A N 1
ATOM 648 C CA . PRO A 1 81 ? 10.894 8.374 -16.728 1.00 91.56 81 PRO A CA 1
ATOM 649 C C . PRO A 1 81 ? 12.183 7.848 -17.391 1.00 91.56 81 PRO A C 1
ATOM 651 O O . PRO A 1 81 ? 12.969 8.612 -17.945 1.00 91.56 81 PRO A O 1
ATOM 654 N N . TYR A 1 82 ? 12.389 6.529 -17.363 1.00 89.12 82 TYR A N 1
ATOM 655 C CA . TYR A 1 82 ? 13.477 5.839 -18.068 1.00 89.12 82 TYR A CA 1
ATOM 656 C C . TYR A 1 82 ? 12.927 4.988 -19.206 1.00 89.12 82 TYR A C 1
ATOM 658 O O . TYR A 1 82 ? 11.915 4.319 -19.030 1.00 89.12 82 TYR A O 1
ATOM 666 N N . GLN A 1 83 ? 13.619 4.961 -20.344 1.00 91.75 83 GLN A N 1
ATOM 667 C CA . GLN A 1 83 ? 13.232 4.121 -21.475 1.00 91.75 83 GLN A CA 1
ATOM 668 C C . GLN A 1 83 ? 13.854 2.721 -21.366 1.00 91.75 83 GLN A C 1
ATOM 670 O O . GLN A 1 83 ? 15.071 2.584 -21.196 1.00 91.75 83 GLN A O 1
ATOM 675 N N . VAL A 1 84 ? 13.034 1.676 -21.487 1.00 88.25 84 VAL A N 1
ATOM 676 C CA . VAL A 1 84 ? 13.482 0.277 -21.454 1.00 88.25 84 VAL A CA 1
ATOM 677 C C . VAL A 1 84 ? 14.213 -0.064 -22.750 1.00 88.25 84 VAL A C 1
ATOM 679 O O . VAL A 1 84 ? 13.690 0.132 -23.842 1.00 88.25 84 VAL A O 1
ATOM 682 N N . LYS A 1 85 ? 15.435 -0.598 -22.646 1.00 86.19 85 LYS A N 1
ATOM 683 C CA . LYS A 1 85 ? 16.229 -1.049 -23.802 1.00 86.19 85 LYS A CA 1
ATOM 684 C C . LYS A 1 85 ? 16.172 -2.568 -23.952 1.00 86.19 85 LYS A C 1
ATOM 686 O O . LYS A 1 85 ? 16.155 -3.293 -22.957 1.00 86.19 85 LYS A O 1
ATOM 691 N N . ALA A 1 86 ? 16.193 -3.045 -25.197 1.00 75.94 86 ALA A N 1
ATOM 692 C CA . ALA A 1 86 ? 16.210 -4.469 -25.517 1.00 75.94 86 ALA A CA 1
ATOM 693 C C . ALA A 1 86 ? 17.445 -5.165 -24.919 1.00 75.94 86 ALA A C 1
ATOM 695 O O . ALA A 1 86 ? 18.563 -4.643 -24.931 1.00 75.94 86 ALA A O 1
ATOM 696 N N . ARG A 1 87 ? 17.241 -6.373 -24.386 1.00 67.25 87 ARG A N 1
ATOM 697 C CA . ARG A 1 87 ? 18.251 -7.154 -23.654 1.00 67.25 87 ARG A CA 1
ATOM 698 C C . ARG A 1 87 ? 19.210 -7.920 -24.585 1.00 67.25 87 ARG A C 1
ATOM 700 O O . ARG A 1 87 ? 19.761 -8.943 -24.179 1.00 67.25 87 ARG A O 1
ATOM 707 N N . GLU A 1 88 ? 19.446 -7.451 -25.809 1.00 60.47 88 GLU A N 1
ATOM 708 C CA . GLU A 1 88 ? 20.283 -8.155 -26.798 1.00 60.47 88 GLU A CA 1
ATOM 709 C C . GLU A 1 88 ? 21.774 -8.235 -26.405 1.00 60.47 88 GLU A C 1
ATOM 711 O O . GLU A 1 88 ? 22.520 -9.051 -26.937 1.00 60.47 88 GLU A O 1
ATOM 716 N N . GLN A 1 89 ? 22.239 -7.435 -25.441 1.00 54.75 89 GLN A N 1
ATOM 717 C CA . GLN A 1 89 ? 23.680 -7.277 -25.178 1.00 54.75 89 GLN A CA 1
ATOM 718 C C . GLN A 1 89 ? 24.183 -8.088 -23.967 1.00 54.75 89 GLN A C 1
ATOM 720 O O . GLN A 1 89 ? 25.356 -8.458 -23.895 1.00 54.75 89 GLN A O 1
ATOM 725 N N . TRP A 1 90 ? 23.300 -8.443 -23.024 1.00 50.25 90 TRP A N 1
ATOM 726 C CA . TRP A 1 90 ? 23.712 -9.074 -21.759 1.00 50.25 90 TRP A CA 1
ATOM 727 C C . TRP A 1 90 ? 23.970 -10.583 -21.880 1.00 50.25 90 TRP A C 1
ATOM 729 O O . TRP A 1 90 ? 24.791 -11.135 -21.147 1.00 50.25 90 TRP A O 1
ATOM 739 N N . ARG A 1 91 ? 23.289 -11.275 -22.809 1.00 52.44 91 ARG A N 1
ATOM 740 C CA . ARG A 1 91 ? 23.491 -12.722 -23.032 1.00 52.44 91 ARG A CA 1
ATOM 741 C C . ARG A 1 91 ? 24.857 -13.010 -23.666 1.00 52.44 91 ARG A C 1
ATOM 743 O O . ARG A 1 91 ? 25.514 -13.969 -23.270 1.00 52.44 91 ARG A O 1
ATOM 750 N N . THR A 1 92 ? 25.307 -12.164 -24.589 1.00 51.50 92 THR A N 1
ATOM 751 C CA . THR A 1 92 ? 26.587 -12.320 -25.303 1.00 51.50 92 THR A CA 1
ATOM 752 C C . THR A 1 92 ? 27.785 -11.984 -24.411 1.00 51.50 92 THR A C 1
ATOM 754 O O . THR A 1 92 ? 28.780 -12.708 -24.416 1.00 51.50 92 THR A O 1
ATOM 757 N N . LEU A 1 93 ? 27.667 -10.955 -23.562 1.00 53.66 93 LEU A N 1
ATOM 758 C CA . LEU A 1 93 ? 28.691 -10.601 -22.571 1.00 53.66 93 LEU A CA 1
ATOM 759 C C . LEU A 1 93 ? 28.844 -11.660 -21.469 1.00 53.66 93 LEU A C 1
ATOM 761 O O . LEU A 1 93 ? 29.968 -11.987 -21.099 1.00 53.66 93 LEU A O 1
ATOM 765 N N . ARG A 1 94 ? 27.746 -12.267 -20.991 1.00 52.78 94 ARG A N 1
ATOM 766 C CA . ARG A 1 94 ? 27.815 -13.342 -19.983 1.00 52.78 94 ARG A CA 1
ATOM 767 C C . ARG A 1 94 ? 28.471 -14.613 -20.533 1.00 52.78 94 ARG A C 1
ATOM 769 O O . ARG A 1 94 ? 29.273 -15.215 -19.833 1.00 52.78 94 ARG A O 1
ATOM 776 N N . LYS A 1 95 ? 28.203 -14.974 -21.798 1.00 53.38 95 LYS A N 1
ATOM 777 C CA . LYS A 1 95 ? 28.900 -16.084 -22.478 1.00 53.38 95 LYS A CA 1
ATOM 778 C C . LYS A 1 95 ? 30.408 -15.825 -22.606 1.00 53.38 95 LYS A C 1
ATOM 780 O O . LYS A 1 95 ? 31.189 -16.741 -22.383 1.00 53.38 95 LYS A O 1
ATOM 785 N N . ARG A 1 96 ? 30.820 -14.583 -22.898 1.00 50.91 96 ARG A N 1
ATOM 786 C CA . ARG A 1 96 ? 32.241 -14.188 -22.929 1.00 50.91 96 ARG A CA 1
ATOM 787 C C . ARG A 1 96 ? 32.902 -14.219 -21.546 1.00 50.91 96 ARG A C 1
ATOM 789 O O . ARG A 1 96 ? 34.028 -14.681 -21.446 1.00 50.91 96 ARG A O 1
ATOM 796 N N . LEU A 1 97 ? 32.209 -13.789 -20.488 1.00 47.12 97 LEU A N 1
ATOM 797 C CA . LEU A 1 97 ? 32.766 -13.797 -19.128 1.00 47.12 97 LEU A CA 1
ATOM 798 C C . LEU A 1 97 ? 32.924 -15.218 -18.561 1.00 47.12 97 LEU A C 1
ATOM 800 O O . LEU A 1 97 ? 33.923 -15.502 -17.914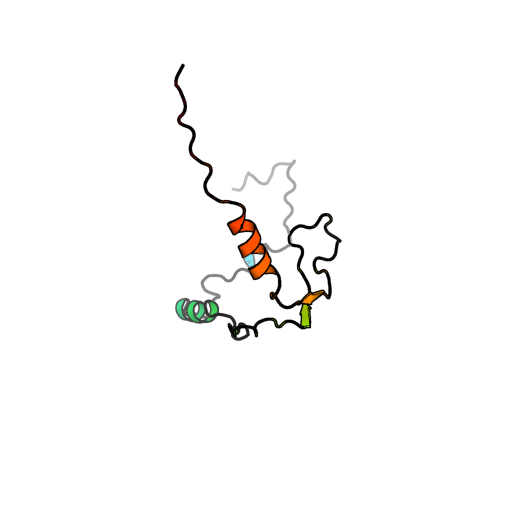 1.00 47.12 97 LEU A O 1
ATOM 804 N N . THR A 1 98 ? 31.970 -16.122 -18.821 1.00 46.03 98 THR A N 1
ATOM 805 C CA . THR A 1 98 ? 32.068 -17.530 -18.393 1.00 46.03 98 THR A CA 1
ATOM 806 C C . THR A 1 98 ? 33.131 -18.302 -19.183 1.00 46.03 98 THR A C 1
ATOM 808 O O . THR A 1 98 ? 33.771 -19.179 -18.618 1.00 46.03 98 THR A O 1
ATOM 811 N N . ALA A 1 99 ? 33.386 -17.953 -20.450 1.00 47.53 99 ALA A N 1
ATOM 812 C CA . ALA A 1 99 ? 34.439 -18.584 -21.252 1.00 47.53 99 ALA A CA 1
ATOM 813 C C . ALA A 1 99 ? 35.871 -18.247 -20.781 1.00 47.53 99 ALA A C 1
ATOM 815 O O . ALA A 1 99 ? 36.781 -19.034 -21.016 1.00 47.53 99 ALA A O 1
ATOM 816 N N . CYS A 1 100 ? 36.079 -17.117 -20.092 1.00 44.22 100 CYS A N 1
ATOM 817 C CA . CYS A 1 100 ? 37.383 -16.749 -19.523 1.00 44.22 100 CYS A CA 1
ATOM 818 C C . CYS A 1 100 ? 37.652 -17.368 -18.138 1.00 44.22 100 CYS A C 1
ATOM 820 O O . CYS A 1 100 ? 38.735 -17.181 -17.592 1.00 44.22 100 CYS A O 1
ATOM 822 N N . ILE A 1 101 ? 36.690 -18.102 -17.570 1.00 46.69 101 ILE A N 1
ATOM 823 C CA . ILE A 1 101 ? 36.843 -18.853 -16.318 1.00 46.69 101 ILE A CA 1
ATOM 824 C C . ILE A 1 101 ? 36.891 -20.344 -16.687 1.00 46.69 101 ILE A C 1
ATOM 826 O O . ILE A 1 101 ? 35.974 -21.112 -16.409 1.00 46.69 101 ILE A O 1
ATOM 830 N N . GLY A 1 102 ? 37.944 -20.739 -17.409 1.00 40.38 102 GLY A N 1
ATOM 831 C CA . GLY A 1 102 ? 38.326 -22.147 -17.553 1.00 40.38 102 GLY A CA 1
ATOM 832 C C . GLY A 1 102 ? 38.885 -22.694 -16.230 1.00 40.38 102 GLY A C 1
ATOM 833 O O . GLY A 1 102 ? 39.271 -21.902 -15.366 1.00 40.38 102 GLY A O 1
ATOM 834 N N . PRO A 1 103 ? 38.905 -24.025 -16.027 1.00 44.09 103 PRO A N 1
ATOM 835 C CA . PRO A 1 103 ? 39.223 -24.619 -14.736 1.00 44.09 103 PRO A CA 1
ATOM 836 C C . PRO A 1 103 ? 40.665 -24.287 -14.354 1.00 44.09 103 PRO A C 1
ATOM 838 O O . PRO A 1 103 ? 41.595 -24.570 -15.108 1.00 44.09 103 PRO A O 1
ATOM 841 N N . ALA A 1 104 ? 40.843 -23.695 -13.172 1.00 45.22 104 ALA A N 1
ATOM 842 C CA . ALA A 1 104 ? 42.139 -23.634 -12.524 1.00 45.22 104 ALA A CA 1
ATOM 843 C C . ALA A 1 104 ? 42.681 -25.066 -12.448 1.00 45.22 104 ALA A C 1
ATOM 845 O O . ALA A 1 104 ? 42.081 -25.927 -11.802 1.00 45.22 104 ALA A O 1
ATOM 846 N N . THR A 1 105 ? 43.776 -25.336 -13.153 1.00 47.12 105 THR A N 1
ATOM 847 C CA . THR A 1 105 ? 44.580 -26.538 -12.951 1.00 47.12 105 THR A CA 1
ATOM 848 C C . THR A 1 105 ? 44.877 -26.639 -11.461 1.00 47.12 105 THR A C 1
ATOM 850 O O . THR A 1 105 ? 45.556 -25.783 -10.898 1.00 47.12 105 THR A O 1
ATOM 853 N N . ALA A 1 106 ? 44.282 -27.637 -10.812 1.00 43.31 106 ALA A N 1
ATOM 854 C CA . ALA A 1 106 ? 44.478 -27.914 -9.404 1.00 43.31 106 ALA A CA 1
ATOM 855 C C . ALA A 1 106 ? 45.943 -28.307 -9.176 1.00 43.31 106 ALA A C 1
ATOM 857 O O . ALA A 1 106 ? 46.363 -29.408 -9.528 1.00 43.31 106 ALA A O 1
ATOM 858 N N . GLU A 1 107 ? 46.726 -27.403 -8.597 1.00 50.31 107 GLU A N 1
ATOM 859 C CA . GLU A 1 107 ? 48.038 -27.727 -8.047 1.00 50.31 107 GLU A CA 1
ATOM 860 C C . GLU A 1 107 ? 47.849 -28.472 -6.716 1.00 50.31 107 GLU A C 1
ATOM 862 O O . GLU A 1 107 ? 47.123 -27.987 -5.838 1.00 50.31 107 GLU A O 1
ATOM 867 N N . PRO A 1 108 ? 48.460 -29.657 -6.523 1.00 48.34 108 PRO A N 1
ATOM 868 C CA . PRO A 1 108 ? 48.303 -30.392 -5.283 1.00 48.34 108 PRO A CA 1
ATOM 869 C C . PRO A 1 108 ? 49.112 -29.689 -4.190 1.00 48.34 108 PRO A C 1
ATOM 871 O O . PRO A 1 108 ? 50.328 -29.512 -4.297 1.00 48.34 108 PRO A O 1
ATOM 874 N N . ARG A 1 109 ? 48.420 -29.294 -3.117 1.00 46.19 109 ARG A N 1
ATOM 875 C CA . ARG A 1 109 ? 49.017 -28.851 -1.851 1.00 46.19 109 ARG A CA 1
ATOM 876 C C . ARG A 1 109 ? 50.060 -29.882 -1.400 1.00 46.19 109 ARG A C 1
ATOM 878 O O . ARG A 1 109 ? 49.704 -30.973 -0.962 1.00 46.19 109 ARG A O 1
ATOM 885 N N . ARG A 1 110 ? 51.345 -29.532 -1.490 1.00 47.38 110 ARG A N 1
ATOM 886 C CA . ARG A 1 110 ? 52.405 -30.223 -0.750 1.00 47.38 110 ARG A CA 1
ATOM 887 C C . ARG A 1 110 ? 52.284 -29.822 0.716 1.00 47.38 110 ARG A C 1
ATOM 889 O O . ARG A 1 110 ? 52.348 -28.639 1.036 1.00 47.38 110 ARG A O 1
ATOM 896 N N . ASN A 1 111 ? 52.057 -30.819 1.564 1.00 43.41 111 ASN A N 1
ATOM 897 C CA . ASN A 1 111 ? 52.163 -30.696 3.010 1.00 43.41 111 ASN A CA 1
ATOM 898 C C . ASN A 1 111 ? 53.621 -30.394 3.381 1.00 43.41 111 ASN A C 1
ATOM 900 O O . ASN A 1 111 ? 54.513 -31.110 2.920 1.00 43.41 111 ASN A O 1
ATOM 904 N N . LEU A 1 112 ? 53.828 -29.380 4.218 1.00 42.22 112 LEU A N 1
ATOM 905 C CA . LEU A 1 112 ? 54.863 -29.343 5.249 1.00 42.22 112 LEU A CA 1
ATOM 906 C C . LEU A 1 112 ? 54.311 -28.549 6.436 1.00 42.22 112 LEU A C 1
ATOM 908 O O . LEU A 1 112 ? 53.725 -27.472 6.174 1.00 42.22 112 LEU A O 1
#

pLDDT: mean 72.74, std 15.62, range [40.38, 93.06]